Protein AF-A0A1W7R6R8-F1 (afdb_monomer)

Radius of gyration: 24.43 Å; Cα contacts (8 Å, |Δi|>4): 72; chains: 1; bounding box: 44×31×61 Å

Mean predicted aligned error: 16.01 Å

InterPro domains:
  IPR007529 Zinc finger, HIT-type [PF04438] (1-27)
  IPR007529 Zinc finger, HIT-type [PS51083] (1-34)
  IPR048371 Zinc finger HIT domain-containing protein 3, C-terminal domain [PF21373] (64-106)
  IPR051639 Box C/D snoRNA [PTHR13483] (1-57)

Foldseek 3Di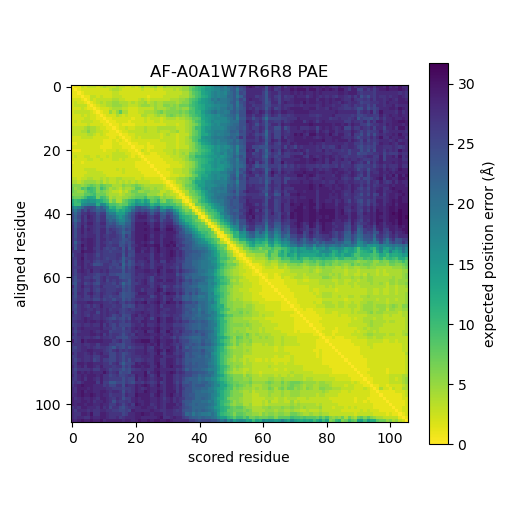:
DQQPVPDDFDDADPFDRDTDDDVVSVVVVVVDDDHHPPPPDDPDDPPVPPPPPDDDPPRDDPVVVVVCVVDPVSVVVVVPPVVVVLVVCLVPDPDNVVSVVVSVVD

Solvent-accessible surface area (backbone atoms only — not comparable to full-atom values): 6672 Å² total; per-residue (Å²): 33,82,73,73,69,76,49,71,58,73,48,63,42,91,58,52,58,52,35,26,52,47,71,70,43,47,52,63,51,62,76,45,90,71,63,58,69,66,92,73,69,76,95,64,77,85,60,80,72,80,68,65,95,76,74,52,96,86,52,79,55,67,72,65,59,56,53,55,78,71,38,63,69,58,53,57,58,54,67,39,65,65,57,48,50,51,54,51,51,32,74,70,35,96,50,45,73,61,34,49,59,5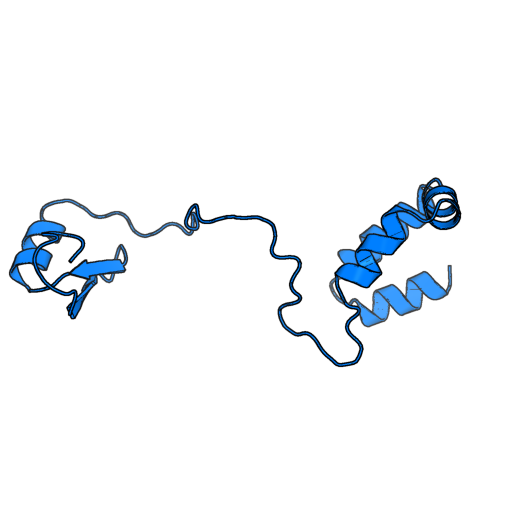4,64,72,73,108

Secondary structure (DSSP, 8-state):
-TTTSSS---EE-TTT--EESSHHHHHHHHHSPPPP--S---SS------S-TT--TTSPPHHHHHHGGG-HHHHHHTT-HHHHHHHHHHHT-SSHHHHHHHHTT-

pLDDT: mean 84.13, std 15.98, range [39.41, 96.62]

Structure (mmCIF, N/CA/C/O backbone):
data_AF-A0A1W7R6R8-F1
#
_entry.id   AF-A0A1W7R6R8-F1
#
loop_
_atom_site.group_PDB
_atom_site.id
_atom_site.type_symbol
_atom_site.label_atom_id
_atom_site.label_alt_id
_atom_site.label_comp_id
_atom_site.label_asym_id
_atom_site.label_entity_id
_atom_site.label_seq_id
_atom_site.pdbx_PDB_ins_code
_atom_site.Cartn_x
_atom_site.Cartn_y
_atom_site.Cartn_z
_atom_site.occupancy
_atom_site.B_iso_or_equiv
_atom_site.auth_seq_id
_atom_site.auth_comp_id
_atom_site.auth_asym_id
_atom_site.auth_atom_id
_atom_site.pdbx_PDB_model_num
ATOM 1 N N . CYS A 1 1 ? -12.131 -4.473 33.914 1.00 89.50 1 CYS A N 1
ATOM 2 C CA . CYS A 1 1 ? -12.939 -5.705 33.764 1.00 89.50 1 CYS A CA 1
ATOM 3 C C . CYS A 1 1 ? -14.073 -5.376 32.807 1.00 89.50 1 CYS A C 1
ATOM 5 O O . CYS A 1 1 ? -14.863 -4.545 33.199 1.00 89.50 1 CYS A O 1
ATOM 7 N N . GLY A 1 2 ? -14.197 -5.990 31.630 1.00 87.25 2 GLY A N 1
ATOM 8 C CA . GLY A 1 2 ? -15.266 -5.675 30.666 1.00 87.25 2 GLY A CA 1
ATOM 9 C C . GLY A 1 2 ? -16.677 -6.119 31.079 1.00 87.25 2 GLY A C 1
ATOM 10 O O . GLY A 1 2 ? -17.587 -6.061 30.267 1.00 87.25 2 GLY A O 1
ATOM 11 N N . VAL A 1 3 ? -16.859 -6.615 32.309 1.00 90.81 3 VAL A N 1
ATOM 12 C CA . VAL A 1 3 ? -18.176 -6.976 32.871 1.00 90.81 3 VAL A CA 1
ATOM 13 C C . VAL A 1 3 ? -18.648 -5.967 33.918 1.00 90.81 3 VAL A C 1
ATOM 15 O O . VAL A 1 3 ? -19.843 -5.740 34.054 1.00 90.81 3 VAL A O 1
ATOM 18 N N . CYS A 1 4 ? -17.734 -5.410 34.718 1.00 90.12 4 CYS A N 1
ATOM 19 C CA . CYS A 1 4 ? -18.098 -4.521 35.824 1.00 90.12 4 CYS A CA 1
ATOM 20 C C . CYS A 1 4 ? -17.369 -3.180 35.827 1.00 90.12 4 CYS A C 1
ATOM 22 O O . CYS A 1 4 ? -17.694 -2.362 36.672 1.00 90.12 4 CYS A O 1
ATOM 24 N N . ASP A 1 5 ? -16.347 -3.002 34.987 1.00 89.44 5 ASP A N 1
ATOM 25 C CA . ASP A 1 5 ? -15.502 -1.805 34.822 1.00 89.44 5 ASP A CA 1
ATOM 26 C C . ASP A 1 5 ? -14.867 -1.197 36.086 1.00 89.44 5 ASP A C 1
ATOM 28 O O . ASP A 1 5 ? -14.102 -0.247 36.000 1.0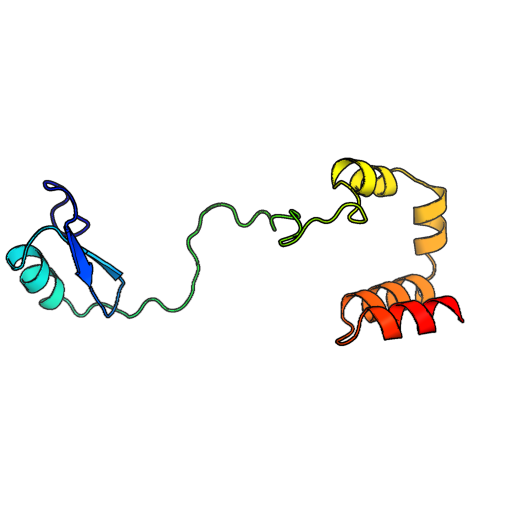0 89.44 5 ASP A O 1
ATOM 32 N N . ILE A 1 6 ? -15.082 -1.804 37.253 1.00 90.94 6 ILE A N 1
ATOM 33 C CA . ILE A 1 6 ? -14.598 -1.317 38.550 1.00 90.94 6 ILE A CA 1
ATOM 34 C C . ILE A 1 6 ? -13.190 -1.835 38.851 1.00 90.94 6 ILE A C 1
ATOM 36 O O . ILE A 1 6 ? -12.322 -1.091 39.290 1.00 90.94 6 ILE A O 1
ATOM 40 N N . ASN A 1 7 ? -12.961 -3.131 38.630 1.00 90.38 7 ASN A N 1
ATOM 41 C CA . ASN A 1 7 ? -11.715 -3.790 39.015 1.00 90.38 7 ASN A CA 1
ATOM 42 C C . ASN A 1 7 ? -10.816 -4.085 37.814 1.00 90.38 7 ASN A C 1
ATOM 44 O O . ASN A 1 7 ? -11.276 -4.351 36.690 1.00 90.38 7 ASN A O 1
ATOM 48 N N . GLU A 1 8 ? -9.518 -4.155 38.102 1.00 90.75 8 GLU A N 1
ATOM 49 C CA . GLU A 1 8 ? -8.506 -4.630 37.168 1.00 90.75 8 GLU A CA 1
ATOM 50 C C . GLU A 1 8 ? -8.831 -6.043 36.666 1.00 90.75 8 GLU A C 1
ATOM 52 O O . GLU A 1 8 ? -9.338 -6.912 37.384 1.00 90.75 8 GLU A O 1
ATOM 57 N N . LYS A 1 9 ? -8.584 -6.259 35.375 1.00 91.44 9 LYS A N 1
ATOM 58 C CA . LYS A 1 9 ? -8.826 -7.537 34.702 1.00 91.44 9 LYS A CA 1
ATOM 59 C C . LYS A 1 9 ? -7.762 -8.556 35.111 1.00 91.44 9 LYS A C 1
ATOM 61 O O . LYS A 1 9 ? -6.578 -8.255 35.046 1.00 91.44 9 LYS A O 1
ATOM 66 N N . LYS A 1 10 ? -8.190 -9.761 35.493 1.00 91.94 10 LYS A N 1
ATOM 67 C CA . LYS A 1 10 ? -7.302 -10.858 35.923 1.00 91.94 10 LYS A CA 1
ATOM 68 C C . LYS A 1 10 ? -7.364 -12.079 35.007 1.00 91.94 10 LYS A C 1
ATOM 70 O O . LYS A 1 10 ? -6.385 -12.804 34.895 1.00 91.94 10 LYS A O 1
ATOM 75 N N . TYR A 1 11 ? -8.495 -12.296 34.344 1.00 92.44 11 TYR A N 1
ATOM 76 C CA . TYR A 1 11 ? -8.762 -13.477 33.522 1.00 92.44 11 TYR A CA 1
ATOM 77 C C . TYR A 1 11 ? -9.479 -13.083 32.220 1.00 92.44 11 TYR A C 1
ATOM 79 O O . TYR A 1 11 ? -9.904 -11.935 32.076 1.00 92.44 11 TYR A O 1
ATOM 87 N N . LYS A 1 12 ? -9.625 -14.025 31.278 1.00 91.50 12 LYS A N 1
ATOM 88 C CA . LYS A 1 12 ? -10.313 -13.835 29.987 1.00 91.50 12 LYS A CA 1
ATOM 89 C C . LYS A 1 12 ? -11.266 -14.993 29.687 1.00 91.50 12 LYS A C 1
ATOM 91 O O . LYS A 1 12 ? -10.972 -16.134 30.043 1.00 91.50 12 LYS A O 1
ATOM 96 N N . CYS A 1 13 ? -12.398 -14.702 29.047 1.00 89.38 13 CYS A N 1
ATOM 97 C CA . CYS A 1 13 ? -13.322 -15.729 28.558 1.00 89.38 13 CYS A CA 1
ATOM 98 C C . CYS A 1 13 ? -12.715 -16.481 27.360 1.00 89.38 13 CYS A C 1
ATOM 100 O O . CYS A 1 13 ? -12.082 -15.863 26.516 1.00 89.38 13 CYS A O 1
ATOM 102 N N . LYS A 1 14 ? -12.913 -17.801 27.254 1.00 86.38 14 LYS A N 1
ATOM 103 C CA . LYS A 1 14 ? -12.401 -18.587 26.112 1.0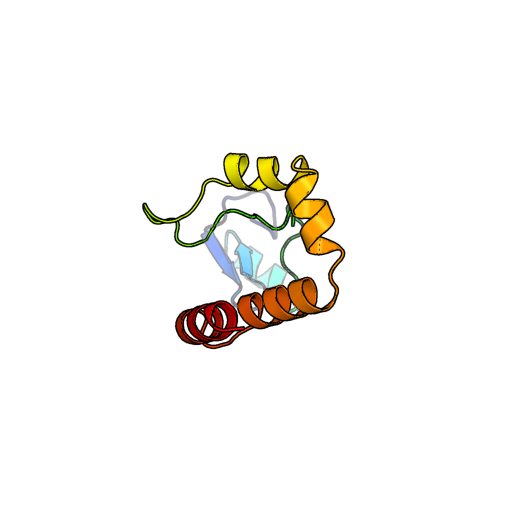0 86.38 14 LYS A CA 1
ATOM 104 C C . LYS A 1 14 ? -13.236 -18.446 24.836 1.00 86.38 14 LYS A C 1
ATOM 106 O O . LYS A 1 14 ? -12.744 -18.786 23.771 1.00 86.38 14 LYS A O 1
ATOM 111 N N . THR A 1 15 ? -14.482 -17.992 24.955 1.00 85.19 15 THR A N 1
ATOM 112 C CA . THR A 1 15 ? -15.411 -17.879 23.824 1.00 85.19 15 THR A CA 1
ATOM 113 C C . THR A 1 15 ? -15.260 -16.527 23.137 1.00 85.19 15 THR A C 1
ATOM 115 O O . THR A 1 15 ? -14.987 -16.472 21.948 1.00 85.19 15 THR A O 1
ATOM 118 N N . CYS A 1 16 ? -15.373 -15.435 23.893 1.00 87.06 16 CYS A N 1
ATOM 119 C CA . CYS A 1 16 ? -15.389 -14.070 23.357 1.00 87.06 16 CYS A CA 1
ATOM 120 C C . CYS A 1 16 ? -14.198 -13.203 23.806 1.00 87.06 16 CYS A C 1
ATOM 122 O O . CYS A 1 16 ? -14.232 -11.987 23.654 1.00 87.06 16 CYS A O 1
ATOM 124 N N . GLU A 1 17 ? -13.199 -13.793 24.471 1.00 89.81 17 GLU A N 1
ATOM 125 C CA . GLU A 1 17 ? -11.994 -13.124 25.001 1.00 89.81 17 GLU A CA 1
ATOM 126 C C . GLU A 1 17 ? -12.214 -11.935 25.955 1.00 89.81 17 GLU A C 1
ATOM 128 O O . GLU A 1 17 ? -11.245 -11.291 26.377 1.00 89.81 17 GLU A O 1
ATOM 133 N N . ILE A 1 18 ? -13.456 -11.683 26.393 1.00 89.25 18 ILE A N 1
ATOM 134 C CA . ILE A 1 18 ? -13.757 -10.556 27.275 1.00 89.25 18 ILE A CA 1
ATOM 135 C C . ILE A 1 18 ? -12.967 -10.668 28.594 1.00 89.25 18 ILE A C 1
ATOM 137 O O . ILE A 1 18 ? -12.991 -11.713 29.264 1.00 89.25 18 ILE A O 1
ATOM 141 N N . PRO A 1 19 ? -12.233 -9.614 28.998 1.00 91.50 19 PRO A N 1
ATOM 142 C CA . PRO A 1 19 ? -11.409 -9.659 30.197 1.00 91.50 19 PRO A CA 1
ATOM 143 C C . PRO A 1 19 ? -12.237 -9.411 31.467 1.00 91.50 19 PRO A C 1
ATOM 145 O O . PRO A 1 19 ? -12.846 -8.354 31.608 1.00 91.50 19 PRO A O 1
ATOM 148 N N . TYR A 1 20 ? -12.194 -10.307 32.456 1.00 93.81 20 TYR A N 1
ATOM 149 C CA . TYR A 1 20 ? -12.956 -10.193 33.709 1.00 93.81 20 TYR A CA 1
ATOM 150 C C . TYR A 1 20 ? -12.069 -10.204 34.969 1.00 93.81 20 TYR A C 1
ATOM 152 O O . TYR A 1 20 ? -10.911 -10.625 34.939 1.00 93.81 20 TYR A O 1
ATOM 160 N N . CYS A 1 21 ? -12.581 -9.692 36.095 1.00 94.06 21 CYS A N 1
ATOM 161 C CA . CYS A 1 21 ? -11.807 -9.560 37.341 1.00 94.06 21 CYS A CA 1
ATOM 162 C C . CYS A 1 21 ? -11.979 -10.728 38.326 1.00 94.06 21 CYS A C 1
ATOM 164 O O . CYS A 1 21 ? -11.080 -10.982 39.124 1.00 94.06 21 CYS A O 1
ATOM 166 N N . SER A 1 22 ? -13.115 -11.432 38.303 1.00 93.75 22 SER A N 1
ATOM 167 C CA . SER A 1 22 ? -13.429 -12.497 39.265 1.00 93.75 22 SER A CA 1
ATOM 168 C C . SER A 1 22 ? -14.456 -13.497 38.729 1.00 93.75 22 SER A C 1
ATOM 170 O O . SER A 1 22 ? -15.160 -13.221 37.756 1.00 93.75 22 SER A O 1
ATOM 172 N N . LEU A 1 23 ? -14.601 -14.639 39.410 1.00 91.38 23 LEU A N 1
ATOM 173 C CA . LEU A 1 23 ? -15.614 -15.650 39.080 1.00 91.38 23 LEU A CA 1
ATOM 174 C C . LEU A 1 23 ? -17.050 -15.104 39.115 1.00 91.38 23 LEU A C 1
ATOM 176 O O . LEU A 1 23 ? -17.897 -15.582 38.371 1.00 91.38 23 LEU A O 1
ATOM 180 N N . GLN A 1 24 ? -17.325 -14.086 39.935 1.00 91.44 24 GLN A N 1
ATOM 181 C CA . GLN A 1 24 ? -18.637 -13.434 39.961 1.00 91.44 24 GLN A CA 1
ATOM 182 C C . GLN A 1 24 ? -18.925 -12.709 38.641 1.00 91.44 24 GLN A C 1
ATOM 184 O O . GLN A 1 24 ? -20.026 -12.801 38.110 1.00 91.44 24 GLN A O 1
ATOM 189 N N . CYS A 1 25 ? -17.916 -12.043 38.071 1.00 92.12 25 CYS A N 1
ATOM 190 C CA . CYS A 1 25 ? -18.034 -11.425 36.750 1.00 92.12 25 CYS A CA 1
ATOM 191 C C . CYS A 1 25 ? -18.113 -12.471 35.635 1.00 92.12 25 CYS A C 1
ATOM 193 O O . CYS A 1 25 ? -18.836 -12.263 34.673 1.00 92.12 25 CYS A O 1
ATOM 195 N N . TYR A 1 26 ? -17.429 -13.608 35.777 1.00 90.25 26 TYR A N 1
ATOM 196 C CA . TYR A 1 26 ? -17.553 -14.706 34.819 1.00 90.25 26 TYR A CA 1
ATOM 197 C C . TYR A 1 26 ? -18.973 -15.283 34.781 1.00 90.25 26 TYR A C 1
ATOM 199 O O . TYR A 1 26 ? -19.534 -15.441 33.706 1.00 90.25 26 TYR A O 1
ATOM 207 N N . LYS A 1 27 ? -19.586 -15.535 35.944 1.00 90.69 27 LYS A N 1
ATOM 208 C CA . LYS A 1 27 ? -20.962 -16.047 36.014 1.00 90.69 27 LYS A CA 1
ATOM 209 C C . LYS A 1 27 ? -21.966 -15.069 35.411 1.00 90.69 27 LYS A C 1
ATOM 211 O O . LYS A 1 27 ? -22.712 -15.470 34.533 1.00 90.69 27 LYS A O 1
ATOM 216 N N . LYS A 1 28 ? -21.898 -13.787 35.794 1.00 90.56 28 LYS A N 1
ATOM 217 C CA . LYS A 1 28 ? -22.728 -12.729 35.190 1.00 90.56 28 LYS A CA 1
ATOM 218 C C . LYS A 1 28 ? -22.557 -12.641 33.675 1.00 90.56 28 LYS A C 1
ATOM 220 O O . LYS A 1 28 ? -23.511 -12.398 32.954 1.00 90.56 28 LYS A O 1
ATOM 225 N N . HIS A 1 29 ? -21.333 -12.839 33.196 1.00 88.62 29 HIS A N 1
ATOM 226 C CA . HIS A 1 29 ? -21.043 -12.874 31.771 1.00 88.62 29 HIS A CA 1
ATOM 227 C C . HIS A 1 29 ? -21.646 -14.102 31.071 1.00 88.62 29 HIS A C 1
ATOM 229 O O . HIS A 1 29 ? -22.127 -13.959 29.958 1.00 88.62 29 HIS A O 1
ATOM 235 N N . GLN A 1 30 ? -21.641 -15.281 31.704 1.00 85.94 30 GLN A N 1
ATOM 236 C CA . GLN A 1 30 ? -22.203 -16.515 31.139 1.00 85.94 30 GLN A CA 1
ATOM 237 C C . GLN A 1 30 ? -23.736 -16.573 31.145 1.00 85.94 30 GLN A C 1
ATOM 239 O O . GLN A 1 30 ? -24.300 -17.379 30.409 1.00 85.94 30 GLN A O 1
ATOM 244 N N . GLU A 1 31 ? -24.408 -15.769 31.976 1.00 86.12 31 GLU A N 1
ATOM 245 C CA . GLU A 1 31 ? -25.876 -15.667 31.971 1.00 86.12 31 GLU A CA 1
ATOM 246 C C . GLU A 1 31 ? -26.404 -15.140 30.630 1.00 86.12 31 GLU A C 1
ATOM 248 O O . GLU A 1 31 ? -27.490 -15.523 30.198 1.00 86.12 31 GLU A O 1
ATOM 253 N N . THR A 1 32 ? -25.605 -14.326 29.940 1.00 78.56 32 THR A N 1
ATOM 254 C CA . THR A 1 32 ? -25.883 -13.884 28.576 1.00 78.56 32 THR A CA 1
ATOM 255 C C . THR A 1 32 ? -25.041 -14.717 27.606 1.00 78.56 32 THR A C 1
ATOM 257 O O . THR A 1 32 ? -23.820 -14.770 27.764 1.00 78.56 32 THR A O 1
ATOM 260 N N . PRO A 1 33 ? -25.629 -15.372 26.588 1.00 77.44 33 PRO A N 1
ATOM 261 C CA . PRO A 1 33 ? -24.844 -16.094 25.594 1.00 77.44 33 PRO A CA 1
ATOM 262 C C . PRO A 1 33 ? -23.885 -15.121 24.903 1.00 77.44 33 PRO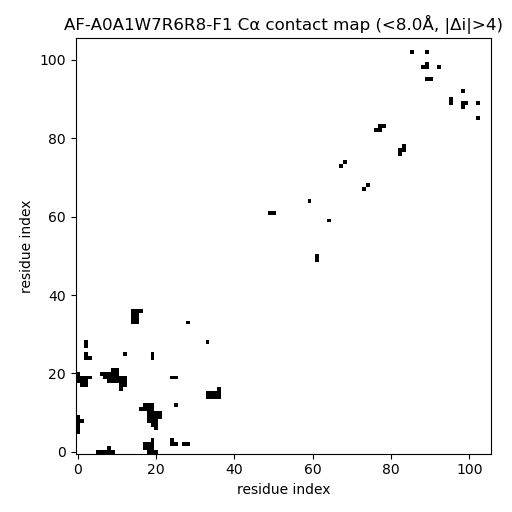 A C 1
ATOM 264 O O . PRO A 1 33 ? -24.306 -14.140 24.293 1.00 77.44 33 PRO A O 1
ATOM 267 N N . CYS A 1 34 ? -22.587 -15.376 25.051 1.00 82.12 34 CYS A N 1
ATOM 268 C CA . CYS A 1 34 ? -21.546 -14.588 24.415 1.00 82.12 34 CYS A CA 1
ATOM 269 C C . CYS A 1 34 ? -21.164 -15.212 23.078 1.00 82.12 34 CYS A C 1
ATOM 271 O O . CYS A 1 34 ? -20.986 -16.427 22.971 1.00 82.12 34 CYS A O 1
ATOM 273 N N . GLU A 1 35 ? -21.048 -14.374 22.056 1.00 79.50 35 GLU A N 1
ATOM 274 C CA . GLU A 1 35 ? -20.691 -14.826 20.720 1.00 79.50 35 GLU A CA 1
ATOM 275 C C . GLU A 1 35 ? -19.170 -14.976 20.602 1.00 79.50 35 GLU A C 1
ATOM 277 O O . GLU A 1 35 ? -18.424 -14.172 21.178 1.00 79.50 35 GLU A O 1
ATOM 282 N N . PRO A 1 36 ? -18.686 -16.015 19.900 1.00 72.44 36 PRO A N 1
ATOM 283 C CA . PRO A 1 36 ? -17.276 -16.117 19.586 1.00 72.44 36 PRO A CA 1
ATOM 284 C C . PRO A 1 36 ? -16.854 -14.914 18.752 1.00 72.44 36 PRO A C 1
ATOM 286 O O . PRO A 1 36 ? -17.624 -14.432 17.918 1.00 72.44 36 PRO A O 1
ATOM 289 N N . ILE A 1 37 ? -15.629 -14.436 18.970 1.00 64.50 37 ILE A N 1
ATOM 290 C CA . ILE A 1 37 ? -15.043 -13.435 18.082 1.00 64.50 37 ILE A CA 1
ATOM 291 C C . ILE A 1 37 ? -14.918 -14.109 16.714 1.00 64.50 37 ILE A C 1
ATOM 293 O O . ILE A 1 37 ? -14.009 -14.894 16.473 1.00 64.50 37 ILE A O 1
ATOM 297 N N . SER A 1 38 ? -15.874 -13.844 15.825 1.00 56.56 38 SER A N 1
ATOM 298 C CA . SER A 1 38 ? -15.595 -13.886 14.398 1.00 56.56 38 SER A CA 1
ATOM 299 C C . SER A 1 38 ? -14.525 -12.825 14.180 1.00 56.56 38 SER A C 1
ATOM 301 O O . SER A 1 38 ? -14.702 -11.720 14.686 1.00 56.56 38 SER A O 1
ATOM 303 N N . ASP A 1 39 ? -13.447 -13.147 13.468 1.00 48.56 39 ASP A N 1
ATOM 304 C CA . ASP A 1 39 ? -12.330 -12.271 13.069 1.00 48.56 39 ASP A CA 1
ATOM 305 C C . ASP A 1 39 ? -12.748 -11.020 12.251 1.00 48.56 39 ASP A C 1
ATOM 307 O O . ASP A 1 39 ? -12.163 -10.664 11.232 1.00 48.56 39 ASP A O 1
ATOM 311 N N . GLN A 1 40 ? -13.779 -10.300 12.676 1.00 48.12 40 GLN A N 1
ATOM 312 C CA . GLN A 1 40 ? -14.040 -8.922 12.315 1.00 48.12 40 GLN A CA 1
ATOM 313 C C . GLN A 1 40 ? -13.211 -8.081 13.279 1.00 48.12 40 GLN A C 1
ATOM 315 O O . GLN A 1 40 ? -13.681 -7.584 14.303 1.00 48.12 40 GLN A O 1
ATOM 320 N N . LEU A 1 41 ? -11.923 -8.036 12.941 1.00 43.34 41 LEU A N 1
ATOM 321 C CA . LEU A 1 41 ? -10.924 -7.106 13.431 1.00 43.34 41 LEU A CA 1
ATOM 322 C C . LEU A 1 41 ? -11.554 -5.790 13.886 1.00 43.34 41 LEU A C 1
ATOM 324 O O . LEU A 1 41 ? -12.236 -5.097 13.132 1.00 43.34 41 LEU A O 1
ATOM 328 N N . THR A 1 42 ? -11.261 -5.470 15.141 1.00 39.78 42 THR A N 1
ATOM 329 C CA . THR A 1 42 ? -11.127 -4.122 15.678 1.00 39.78 42 THR A CA 1
ATOM 330 C C . THR A 1 42 ? -11.097 -3.041 14.598 1.00 39.78 42 THR A C 1
ATOM 332 O O . THR A 1 42 ? -10.139 -2.928 13.831 1.00 39.78 42 THR A O 1
ATOM 335 N N . SER A 1 43 ? -12.126 -2.197 14.606 1.00 44.09 43 SER A N 1
ATOM 336 C CA . SER A 1 43 ? -12.027 -0.817 14.148 1.00 44.09 43 SER A CA 1
ATOM 337 C C . SER A 1 43 ? -10.979 -0.097 15.001 1.00 44.09 43 SER A C 1
ATOM 339 O O . SER A 1 43 ? -11.313 0.596 15.957 1.00 44.09 43 SER A O 1
ATOM 341 N N . ASP A 1 44 ? -9.714 -0.266 14.646 1.00 39.41 44 ASP A N 1
ATOM 342 C CA . ASP A 1 44 ? -8.662 0.697 14.925 1.00 39.41 44 ASP A CA 1
ATOM 343 C C . ASP A 1 44 ? -7.828 0.821 13.650 1.00 39.41 44 ASP A C 1
ATOM 345 O O . ASP A 1 44 ? -7.109 -0.096 13.265 1.00 39.41 44 ASP A O 1
ATOM 349 N N . HIS A 1 45 ? -8.064 1.910 12.916 1.00 44.38 45 HIS A N 1
ATOM 350 C CA . HIS A 1 45 ? -7.238 2.391 11.811 1.00 44.38 45 HIS A CA 1
ATOM 351 C C . HIS A 1 45 ? -6.644 1.310 10.899 1.00 44.38 45 HIS A C 1
ATOM 353 O O . HIS A 1 45 ? -5.427 1.178 10.789 1.00 44.38 45 HIS A O 1
ATOM 359 N N . HIS A 1 46 ? -7.483 0.651 10.095 1.00 42.12 46 HIS A N 1
ATOM 360 C CA . HIS A 1 46 ? -7.009 0.053 8.845 1.00 42.12 46 HIS A CA 1
ATOM 361 C C . HIS A 1 46 ? -6.714 1.164 7.817 1.00 42.12 46 HIS A C 1
ATOM 363 O O . HIS A 1 46 ? -7.281 1.227 6.727 1.00 42.12 46 HIS A O 1
ATOM 369 N N . LYS A 1 47 ? -5.766 2.051 8.147 1.00 41.91 47 LYS A N 1
ATOM 370 C CA . LYS A 1 47 ? -4.787 2.416 7.132 1.00 41.91 47 LYS A CA 1
ATOM 371 C C . LYS A 1 47 ? -4.097 1.081 6.848 1.00 41.91 47 LYS A C 1
ATOM 373 O O . LYS A 1 47 ? -3.628 0.484 7.814 1.00 41.91 47 LYS A O 1
ATOM 378 N N . PRO A 1 48 ? -4.081 0.549 5.613 1.00 41.94 48 PRO A N 1
ATOM 379 C CA . PRO A 1 48 ? -3.188 -0.561 5.322 1.00 41.94 48 PRO A CA 1
ATOM 380 C C . PRO A 1 48 ? -1.817 -0.092 5.794 1.00 41.94 48 PRO A C 1
ATOM 382 O O . PRO A 1 48 ? -1.298 0.898 5.262 1.00 41.94 48 PRO A O 1
ATOM 385 N N . SER A 1 49 ? -1.315 -0.673 6.887 1.00 50.53 49 SER A N 1
ATOM 386 C CA . SER A 1 49 ? 0.014 -0.329 7.349 1.00 50.53 49 SER A CA 1
ATOM 387 C C . SER A 1 49 ? 0.907 -0.830 6.237 1.00 50.53 49 SER A C 1
ATOM 389 O O . SER A 1 49 ? 1.085 -2.029 6.051 1.00 50.53 49 SER A O 1
ATOM 391 N N . LYS A 1 50 ? 1.378 0.106 5.413 1.00 58.03 50 LYS A N 1
ATOM 392 C CA . LYS A 1 50 ? 2.346 -0.169 4.358 1.00 58.03 50 LYS A CA 1
ATOM 393 C C . LYS A 1 50 ? 3.686 -0.595 4.965 1.00 58.03 50 LYS A C 1
ATOM 395 O O . LYS A 1 50 ? 4.640 -0.764 4.222 1.00 58.03 50 LYS A O 1
ATOM 400 N N . GLU A 1 51 ? 3.794 -0.690 6.290 1.00 59.38 51 GLU A N 1
ATOM 401 C CA . GLU A 1 51 ? 5.015 -1.108 6.946 1.00 59.38 51 GLU A CA 1
ATOM 402 C C . GLU A 1 51 ? 5.275 -2.585 6.634 1.00 59.38 51 GLU A C 1
ATOM 404 O O . GLU A 1 51 ? 4.461 -3.449 6.977 1.00 59.38 51 GLU A O 1
ATOM 409 N N . PRO A 1 52 ? 6.384 -2.889 5.942 1.00 63.94 52 PRO A N 1
ATOM 410 C CA . PRO A 1 52 ? 6.732 -4.259 5.627 1.00 63.94 52 PRO A CA 1
ATOM 411 C C . PRO A 1 52 ? 6.953 -5.027 6.932 1.00 63.94 52 PRO A C 1
ATOM 413 O O . PRO A 1 52 ? 7.770 -4.637 7.763 1.00 63.94 52 PRO A O 1
ATOM 416 N N . LEU A 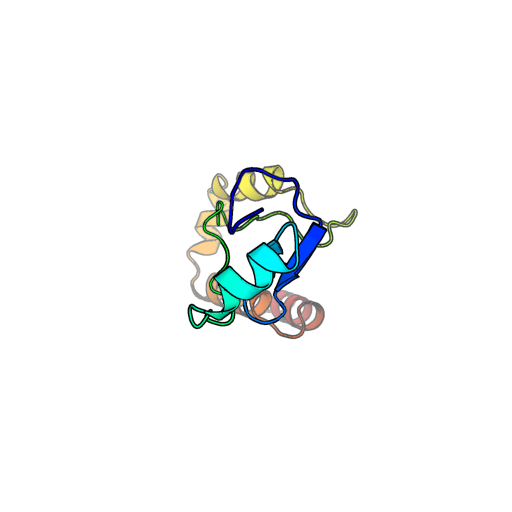1 53 ? 6.239 -6.146 7.088 1.00 70.44 53 LEU A N 1
ATOM 417 C CA . LEU A 1 53 ? 6.286 -7.001 8.284 1.00 70.44 53 LEU A CA 1
ATOM 418 C C . LEU A 1 53 ? 7.708 -7.498 8.613 1.00 70.44 53 LEU A C 1
ATOM 420 O O . LEU A 1 53 ? 7.986 -7.850 9.756 1.00 70.44 53 LEU A O 1
ATOM 424 N N . PHE A 1 54 ? 8.602 -7.506 7.617 1.00 72.62 54 PHE A N 1
ATOM 425 C CA . PHE A 1 54 ? 10.002 -7.912 7.731 1.00 72.62 54 PHE A CA 1
ATOM 426 C C . PHE A 1 54 ? 10.896 -7.017 6.861 1.00 72.62 54 PHE A C 1
ATOM 428 O O . PHE A 1 54 ? 11.335 -7.419 5.785 1.00 72.62 54 PHE A O 1
ATOM 435 N N . ALA A 1 55 ? 11.146 -5.785 7.307 1.00 80.81 55 ALA A N 1
ATOM 436 C CA . ALA A 1 55 ? 12.108 -4.905 6.649 1.00 80.81 55 ALA A CA 1
ATOM 437 C C . ALA A 1 55 ? 13.542 -5.450 6.793 1.00 80.81 55 ALA A C 1
ATOM 439 O O . ALA A 1 55 ? 14.018 -5.716 7.897 1.00 80.81 55 ALA A O 1
ATOM 440 N N . THR A 1 56 ? 14.236 -5.597 5.670 1.00 87.56 56 THR A N 1
ATOM 441 C CA . THR A 1 56 ? 15.666 -5.928 5.581 1.00 87.56 56 THR A CA 1
ATOM 442 C C . THR A 1 56 ? 16.451 -4.728 5.048 1.00 87.56 56 THR A C 1
ATOM 444 O O . THR A 1 56 ? 15.865 -3.742 4.609 1.00 87.56 56 THR A O 1
ATOM 447 N N . VAL A 1 57 ? 17.785 -4.817 5.030 1.00 89.00 57 VAL A N 1
ATOM 448 C CA . VAL A 1 57 ? 18.658 -3.798 4.410 1.00 89.00 57 VAL A CA 1
ATOM 449 C C . VAL A 1 57 ? 18.328 -3.532 2.933 1.00 89.00 57 VAL A C 1
ATOM 451 O O . VAL A 1 57 ? 18.522 -2.420 2.453 1.00 89.00 57 VAL A O 1
ATOM 454 N N . ASP A 1 58 ? 17.782 -4.529 2.235 1.00 88.56 58 ASP A N 1
ATOM 455 C CA . ASP A 1 58 ? 17.378 -4.430 0.829 1.00 88.56 58 ASP A CA 1
ATOM 456 C C . ASP A 1 58 ? 15.934 -3.925 0.651 1.00 88.56 58 ASP A C 1
ATOM 458 O O . ASP A 1 58 ? 15.459 -3.759 -0.473 1.00 88.56 58 ASP A O 1
ATOM 462 N N . THR A 1 59 ? 15.203 -3.691 1.746 1.00 90.00 59 THR A N 1
ATOM 463 C CA . THR A 1 59 ? 13.830 -3.182 1.688 1.00 90.00 59 THR A CA 1
ATOM 464 C C . THR A 1 59 ? 13.844 -1.667 1.510 1.00 90.00 59 THR A C 1
ATOM 466 O O . THR A 1 59 ? 14.425 -0.938 2.308 1.00 90.00 59 THR A O 1
ATOM 469 N N . VAL A 1 60 ? 13.189 -1.178 0.456 1.00 90.31 60 VAL A N 1
ATOM 470 C CA . VAL A 1 60 ? 13.133 0.257 0.152 1.00 90.31 60 VAL A CA 1
ATOM 471 C C . VAL A 1 60 ? 12.201 0.979 1.126 1.00 90.31 60 VAL A C 1
ATOM 473 O O . VAL A 1 60 ? 11.055 0.571 1.316 1.00 90.31 60 VAL A O 1
ATOM 476 N N . ASP A 1 61 ? 12.678 2.090 1.692 1.00 90.19 61 ASP A N 1
ATOM 477 C CA . ASP A 1 61 ? 11.890 2.949 2.579 1.00 90.19 61 ASP A CA 1
ATOM 478 C C . ASP A 1 61 ? 10.609 3.456 1.901 1.00 90.19 61 ASP A C 1
ATOM 480 O O . ASP A 1 61 ? 10.610 3.857 0.731 1.00 90.19 61 ASP A O 1
ATOM 484 N N . LEU A 1 62 ? 9.521 3.540 2.669 1.00 88.06 62 LEU A N 1
ATOM 485 C CA . LEU A 1 62 ? 8.228 4.006 2.163 1.00 88.06 62 LEU A CA 1
ATOM 486 C C . LEU A 1 62 ? 8.279 5.426 1.594 1.00 88.06 62 LEU A C 1
A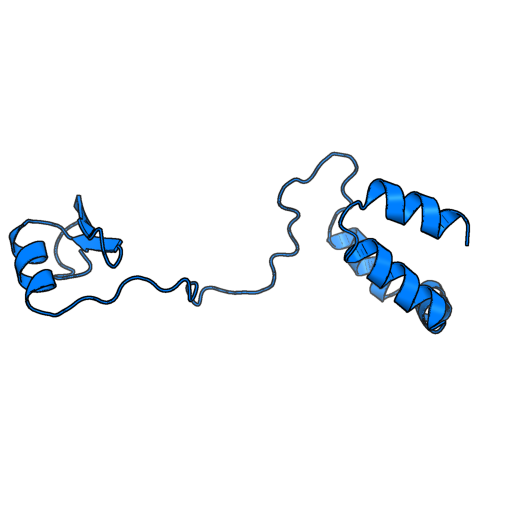TOM 488 O O . LEU A 1 62 ? 7.657 5.689 0.568 1.00 88.06 62 LEU A O 1
ATOM 492 N N . GLU A 1 63 ? 9.045 6.324 2.215 1.00 90.25 63 GLU A N 1
ATOM 493 C CA . GLU A 1 63 ? 9.204 7.701 1.737 1.00 90.25 63 GLU A CA 1
ATOM 494 C C . GLU A 1 63 ? 9.800 7.736 0.321 1.00 90.25 63 GLU A C 1
ATOM 496 O O . GLU A 1 63 ? 9.302 8.444 -0.554 1.00 90.25 63 GLU A O 1
ATOM 501 N N . LYS A 1 64 ? 10.817 6.903 0.059 1.00 90.44 64 LYS A N 1
ATOM 502 C CA . LYS A 1 64 ? 11.442 6.783 -1.267 1.00 90.44 64 LYS A CA 1
ATOM 503 C C . LYS A 1 64 ? 10.482 6.170 -2.285 1.00 90.44 64 LYS A C 1
ATOM 505 O O . LYS A 1 64 ? 10.434 6.623 -3.425 1.00 90.44 64 LYS A O 1
ATOM 510 N N . LEU A 1 65 ? 9.678 5.183 -1.883 1.00 91.25 65 LEU A N 1
ATOM 511 C CA . LEU A 1 65 ? 8.645 4.610 -2.750 1.00 91.25 65 LEU A CA 1
ATOM 512 C C . LEU A 1 65 ? 7.570 5.642 -3.126 1.00 91.25 65 LEU A C 1
ATOM 514 O O . LEU A 1 65 ? 7.111 5.666 -4.267 1.00 91.25 65 LEU A O 1
ATOM 518 N N . GLU A 1 66 ? 7.182 6.534 -2.212 1.00 92.94 66 GLU A N 1
ATOM 519 C CA . GLU A 1 66 ? 6.187 7.577 -2.494 1.00 92.94 66 GLU A CA 1
ATOM 520 C C . GLU A 1 66 ? 6.681 8.627 -3.500 1.00 92.94 66 GLU A C 1
ATOM 522 O O . GLU A 1 66 ? 5.872 9.188 -4.247 1.00 92.94 66 GLU A O 1
ATOM 527 N N . GLN A 1 67 ? 7.996 8.833 -3.621 1.00 94.56 67 GLN A N 1
ATOM 528 C CA . GLN A 1 67 ? 8.570 9.711 -4.648 1.00 94.56 67 GLN A CA 1
ATOM 529 C C . GLN A 1 67 ? 8.263 9.225 -6.074 1.00 94.56 67 GLN A C 1
ATOM 531 O O . GLN A 1 67 ? 8.075 10.054 -6.968 1.00 94.56 67 GLN A O 1
ATOM 536 N N . LEU A 1 68 ? 8.093 7.912 -6.288 1.00 93.62 68 LEU A N 1
ATOM 537 C CA . LEU A 1 68 ? 7.752 7.339 -7.599 1.00 93.62 68 LEU A CA 1
ATOM 538 C C . LEU A 1 68 ? 6.420 7.877 -8.143 1.00 93.62 68 LEU A C 1
ATOM 540 O O . LEU A 1 68 ? 6.263 8.030 -9.353 1.00 93.62 68 LEU A O 1
ATOM 544 N N . ARG A 1 69 ? 5.476 8.252 -7.265 1.00 92.88 69 ARG A N 1
ATOM 545 C CA . ARG A 1 69 ? 4.194 8.859 -7.662 1.00 92.88 69 ARG A CA 1
ATOM 546 C C . ARG A 1 69 ? 4.372 10.204 -8.369 1.00 92.88 69 ARG A C 1
ATOM 548 O O . ARG A 1 69 ? 3.466 10.628 -9.080 1.00 92.88 69 ARG A O 1
ATOM 555 N N . HIS A 1 70 ? 5.486 10.898 -8.181 1.00 94.50 70 HIS A N 1
ATOM 556 C CA . HIS A 1 70 ? 5.720 12.209 -8.788 1.00 94.50 70 HIS A CA 1
ATOM 557 C C . HIS A 1 70 ? 6.527 12.121 -10.089 1.00 94.50 70 HIS A C 1
ATOM 559 O O . HIS A 1 70 ? 6.590 13.101 -10.821 1.00 94.50 70 HIS A O 1
ATOM 565 N N . SER A 1 71 ? 7.082 10.953 -10.423 1.00 96.62 71 SER A N 1
ATOM 566 C CA . SER A 1 71 ? 7.826 10.748 -11.665 1.00 96.62 71 SER A CA 1
ATOM 567 C C . SER A 1 71 ? 6.883 10.664 -12.869 1.00 96.62 71 SER A C 1
ATOM 569 O O . SER A 1 71 ? 6.089 9.731 -12.995 1.00 96.62 71 SER A O 1
ATOM 571 N N . GLU A 1 72 ? 6.970 11.643 -13.769 1.00 95.50 72 GLU A N 1
ATOM 572 C CA . GLU A 1 72 ? 6.177 11.663 -15.004 1.00 95.50 72 GLU A CA 1
ATOM 573 C C . GLU A 1 72 ? 6.618 10.582 -15.992 1.00 95.50 72 GLU A C 1
ATOM 575 O O . GLU A 1 72 ? 5.771 9.924 -16.586 1.00 95.50 72 GLU A O 1
ATOM 580 N N . SER A 1 73 ? 7.922 10.318 -16.097 1.00 95.44 73 SER A N 1
ATOM 581 C CA . SER A 1 73 ? 8.456 9.261 -16.963 1.00 95.44 73 SER A CA 1
ATOM 582 C C . SER A 1 73 ? 7.969 7.867 -16.557 1.00 95.44 73 SER A C 1
ATOM 584 O O . SER A 1 73 ? 7.602 7.069 -17.416 1.00 95.44 73 SER A O 1
ATOM 586 N N . LEU A 1 74 ? 7.897 7.575 -15.253 1.00 93.69 74 LEU A N 1
ATOM 587 C CA . LEU A 1 74 ? 7.335 6.312 -14.768 1.00 93.69 74 LEU A CA 1
ATOM 588 C C . LEU A 1 74 ? 5.829 6.222 -15.011 1.00 93.69 74 LEU A C 1
ATOM 590 O O . LEU A 1 74 ? 5.341 5.163 -15.397 1.00 93.69 74 LEU A O 1
ATOM 594 N N . LYS A 1 75 ? 5.079 7.314 -14.823 1.00 94.50 75 LYS A N 1
ATOM 595 C CA . LYS A 1 75 ? 3.648 7.337 -15.168 1.00 94.50 75 LYS A CA 1
ATOM 596 C C . LYS A 1 75 ? 3.419 7.073 -16.649 1.00 94.50 75 LYS A C 1
ATOM 598 O O . LYS A 1 75 ? 2.474 6.359 -16.976 1.00 94.50 75 LYS A O 1
ATOM 603 N N . ASP A 1 76 ? 4.277 7.629 -17.502 1.00 95.69 76 ASP A N 1
ATOM 604 C CA . ASP A 1 76 ? 4.183 7.461 -18.945 1.00 95.69 76 ASP A CA 1
ATOM 605 C C . ASP A 1 76 ? 4.388 5.998 -19.354 1.00 95.69 76 ASP A C 1
ATOM 607 O O . ASP A 1 76 ? 3.534 5.397 -20.004 1.00 95.69 76 ASP A O 1
ATOM 611 N N . LEU A 1 77 ? 5.443 5.367 -18.826 1.00 94.19 77 LEU A N 1
ATOM 612 C CA . LEU A 1 77 ? 5.680 3.927 -18.967 1.00 94.19 77 LEU A CA 1
ATOM 613 C C . LEU A 1 77 ? 4.488 3.102 -18.470 1.00 94.19 77 LEU A C 1
ATOM 615 O O . LEU A 1 77 ? 4.059 2.150 -19.124 1.00 94.19 77 LEU A O 1
ATOM 619 N N . LEU A 1 78 ? 3.912 3.489 -17.330 1.00 94.88 78 LEU A N 1
ATOM 620 C CA . LEU A 1 78 ? 2.743 2.827 -16.772 1.00 94.88 78 LEU A CA 1
ATOM 621 C C . LEU A 1 78 ? 1.480 3.033 -17.611 1.00 94.88 78 LEU A C 1
ATOM 623 O O . LEU A 1 78 ? 0.523 2.323 -17.342 1.00 94.88 78 LEU A O 1
ATOM 627 N N . TYR A 1 79 ? 1.395 3.926 -18.606 1.00 94.94 79 TYR A N 1
ATOM 628 C CA . TYR A 1 79 ? 0.248 3.908 -19.531 1.00 94.94 79 TYR A CA 1
ATOM 629 C C . TYR A 1 79 ? 0.183 2.623 -20.351 1.00 94.94 79 TYR A C 1
ATOM 631 O O . TYR A 1 79 ? -0.902 2.257 -20.802 1.00 94.94 79 TYR A O 1
ATOM 639 N N . ASN A 1 80 ? 1.302 1.908 -20.493 1.00 95.88 80 ASN A N 1
ATOM 640 C CA . ASN A 1 80 ? 1.320 0.617 -21.151 1.00 95.88 80 ASN A CA 1
ATOM 641 C C . ASN A 1 80 ? 0.516 -0.421 -20.329 1.00 95.88 80 ASN A C 1
ATOM 643 O O . ASN A 1 80 ? 0.925 -0.793 -19.222 1.00 95.88 80 ASN A O 1
ATOM 647 N N . PRO A 1 81 ? -0.617 -0.931 -20.857 1.00 94.31 81 PRO A N 1
ATOM 648 C CA . PRO A 1 81 ? -1.456 -1.885 -20.136 1.00 94.31 81 PRO A CA 1
ATOM 649 C C . PRO A 1 81 ? -0.757 -3.232 -19.916 1.00 94.31 81 PRO A C 1
ATOM 651 O O . PRO A 1 81 ? -1.020 -3.887 -18.909 1.00 94.31 81 PRO A O 1
ATOM 654 N N . HIS A 1 82 ? 0.153 -3.627 -20.813 1.00 93.81 82 HIS A N 1
ATOM 655 C CA . HIS A 1 82 ? 0.945 -4.846 -20.667 1.00 93.81 82 HIS A CA 1
ATOM 656 C C . HIS A 1 82 ? 1.859 -4.756 -19.445 1.00 93.81 82 HIS A C 1
ATOM 658 O O . HIS A 1 82 ? 1.847 -5.643 -18.599 1.00 93.81 82 HIS A O 1
ATOM 664 N N . LEU A 1 83 ? 2.573 -3.634 -19.300 1.00 93.69 83 LEU A N 1
ATOM 665 C CA . LEU A 1 83 ? 3.461 -3.405 -18.160 1.00 93.69 83 LEU A CA 1
ATOM 666 C C . LEU A 1 83 ? 2.690 -3.413 -16.834 1.00 93.69 83 LEU A C 1
ATOM 668 O O . LEU A 1 83 ? 3.138 -4.022 -15.867 1.00 93.69 83 LEU A O 1
ATOM 672 N N . ARG A 1 84 ? 1.506 -2.786 -16.778 1.00 95.56 84 ARG A N 1
ATOM 673 C CA . ARG A 1 84 ? 0.660 -2.841 -15.571 1.00 95.56 84 ARG A CA 1
ATOM 674 C C . ARG A 1 84 ? 0.249 -4.267 -15.221 1.00 95.56 84 ARG A C 1
ATOM 676 O O . ARG A 1 84 ? 0.298 -4.629 -14.050 1.00 95.56 84 ARG A O 1
ATOM 683 N N . LYS A 1 85 ? -0.155 -5.056 -16.221 1.00 94.50 85 LYS A N 1
ATOM 684 C CA . LYS A 1 85 ? -0.557 -6.452 -16.027 1.00 94.50 85 LYS A CA 1
ATOM 685 C C . LYS A 1 85 ? 0.615 -7.289 -15.524 1.00 94.50 85 LYS A C 1
ATOM 687 O O . LYS A 1 85 ? 0.459 -7.995 -14.537 1.00 94.50 85 LYS A O 1
ATOM 692 N N . LEU A 1 86 ? 1.793 -7.121 -16.123 1.00 94.06 86 LEU A N 1
ATOM 693 C CA . LEU A 1 86 ? 3.017 -7.785 -15.688 1.00 94.06 86 LEU A CA 1
ATOM 694 C C . LEU A 1 86 ? 3.355 -7.462 -14.225 1.00 94.06 86 LEU A C 1
ATOM 696 O O . LEU A 1 86 ? 3.595 -8.365 -13.429 1.00 94.06 86 LEU A O 1
ATOM 700 N N . LEU A 1 87 ? 3.310 -6.184 -13.833 1.00 94.50 87 LEU A N 1
ATOM 701 C CA . LEU A 1 87 ? 3.558 -5.777 -12.445 1.00 94.50 87 LEU A CA 1
ATOM 702 C C . LEU A 1 87 ? 2.546 -6.397 -11.465 1.00 94.50 87 LEU A C 1
ATOM 704 O O . LEU A 1 87 ? 2.936 -6.828 -10.383 1.00 94.50 87 LEU A O 1
ATOM 708 N N . GLN A 1 88 ? 1.266 -6.484 -11.843 1.00 94.81 88 GLN A N 1
ATOM 709 C CA . GLN A 1 88 ? 0.226 -7.135 -11.033 1.00 94.81 88 GLN A CA 1
ATOM 710 C C . GLN A 1 88 ? 0.432 -8.651 -10.917 1.00 94.81 88 GLN A C 1
ATOM 712 O O . GLN A 1 88 ? 0.202 -9.232 -9.856 1.00 94.81 88 GLN A O 1
ATOM 717 N N . GLU A 1 89 ? 0.866 -9.304 -11.994 1.00 94.25 89 GLU A N 1
ATOM 718 C CA . GLU A 1 89 ? 1.180 -10.734 -11.995 1.00 94.25 89 GLU A CA 1
ATOM 719 C C . GLU A 1 89 ? 2.381 -11.040 -11.096 1.00 94.25 89 GLU A C 1
ATOM 721 O O . GLU A 1 89 ? 2.343 -12.013 -10.348 1.00 94.25 89 GLU A O 1
ATOM 726 N N . ILE A 1 90 ? 3.411 -10.187 -11.105 1.00 95.75 90 ILE A N 1
ATOM 727 C CA . ILE A 1 90 ? 4.569 -10.315 -10.211 1.00 95.75 90 ILE A CA 1
ATOM 728 C C . ILE A 1 90 ? 4.165 -10.126 -8.743 1.00 95.75 90 ILE A C 1
ATOM 730 O O . ILE A 1 90 ? 4.576 -10.927 -7.904 1.00 95.75 90 ILE A O 1
ATOM 734 N N . ASP A 1 91 ? 3.356 -9.109 -8.433 1.00 94.12 91 ASP A N 1
ATOM 735 C CA . ASP A 1 91 ? 2.910 -8.795 -7.064 1.00 94.12 91 ASP A CA 1
ATOM 736 C C . ASP A 1 91 ? 2.030 -9.902 -6.459 1.00 94.12 91 ASP A C 1
ATOM 738 O O . ASP A 1 91 ? 2.166 -10.262 -5.292 1.00 94.12 91 ASP A O 1
ATOM 742 N N . SER A 1 92 ? 1.166 -10.505 -7.279 1.00 94.06 92 SER A N 1
ATOM 743 C CA . SER A 1 92 ? 0.270 -11.592 -6.860 1.00 94.06 92 SER A CA 1
ATOM 744 C C . SER A 1 92 ? 0.883 -12.995 -6.968 1.00 94.06 92 SER A C 1
ATOM 746 O O . SER A 1 92 ? 0.238 -13.986 -6.605 1.00 94.06 92 SER A O 1
ATOM 748 N N . ALA A 1 93 ? 2.119 -13.119 -7.461 1.00 95.56 93 ALA A N 1
ATOM 749 C CA . ALA A 1 93 ? 2.741 -14.411 -7.700 1.00 95.56 93 ALA A CA 1
ATOM 750 C C . ALA A 1 93 ? 3.038 -15.168 -6.401 1.00 95.56 93 ALA A C 1
ATOM 752 O O . ALA A 1 93 ? 3.703 -14.678 -5.491 1.00 95.56 93 ALA A O 1
ATOM 753 N N . GLN A 1 94 ? 2.683 -16.454 -6.383 1.00 93.38 94 GLN A N 1
ATOM 754 C CA . GLN A 1 94 ? 3.018 -17.351 -5.273 1.00 93.38 94 GLN A CA 1
ATOM 755 C C . GLN A 1 94 ? 4.537 -17.508 -5.066 1.00 93.38 94 GLN A C 1
ATOM 757 O O . GLN A 1 94 ? 4.994 -17.780 -3.959 1.00 93.38 94 GLN A O 1
ATOM 762 N N . ASN A 1 95 ? 5.330 -17.345 -6.131 1.00 94.56 95 ASN A N 1
ATOM 763 C CA . ASN A 1 95 ? 6.789 -17.330 -6.069 1.0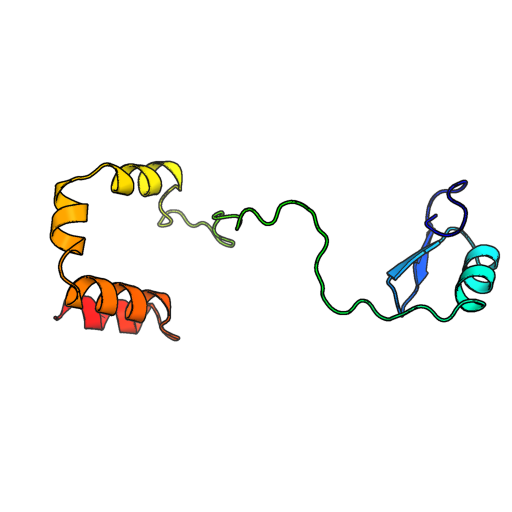0 94.56 95 ASN A CA 1
ATOM 764 C C . ASN A 1 95 ? 7.325 -16.040 -6.699 1.00 94.56 95 ASN A C 1
ATOM 766 O O . ASN A 1 95 ? 7.594 -15.995 -7.903 1.00 94.56 95 ASN A O 1
ATOM 770 N N . GLY A 1 96 ? 7.511 -15.016 -5.863 1.00 90.00 96 GLY A N 1
ATOM 771 C CA . GLY A 1 96 ? 7.994 -13.702 -6.292 1.00 90.00 96 GLY A CA 1
ATOM 772 C C . GLY A 1 96 ? 9.353 -13.755 -6.994 1.00 90.00 96 GLY A C 1
ATOM 773 O O . GLY A 1 96 ? 9.527 -13.127 -8.032 1.00 90.00 96 GLY A O 1
ATOM 774 N N . MET A 1 97 ? 10.301 -14.573 -6.519 1.00 91.25 97 MET A N 1
ATOM 775 C CA . MET A 1 97 ? 11.635 -14.651 -7.135 1.00 91.25 97 MET A CA 1
ATOM 776 C C . MET A 1 97 ? 11.587 -15.204 -8.564 1.00 91.25 97 MET A C 1
ATOM 778 O O . MET A 1 97 ? 12.283 -14.709 -9.453 1.00 91.25 97 MET A O 1
ATOM 782 N N . LYS A 1 98 ? 10.761 -16.229 -8.802 1.00 94.38 98 LYS A N 1
ATOM 783 C CA . LYS A 1 98 ? 10.550 -16.766 -10.150 1.00 94.38 98 LYS A CA 1
ATOM 784 C C . LYS A 1 98 ? 9.816 -15.754 -11.029 1.00 94.38 98 LYS A C 1
ATOM 786 O O . LYS A 1 98 ? 10.215 -15.579 -12.175 1.00 94.38 98 LYS A O 1
ATOM 791 N N . ALA A 1 99 ? 8.781 -15.101 -10.502 1.00 94.50 99 ALA A N 1
ATOM 792 C CA . ALA A 1 99 ? 7.977 -14.141 -11.252 1.00 94.50 99 ALA A CA 1
ATOM 793 C C . ALA A 1 99 ? 8.794 -12.921 -11.692 1.00 94.50 99 ALA A C 1
ATOM 795 O O . ALA A 1 99 ? 8.790 -12.591 -12.873 1.00 94.50 99 ALA A O 1
ATOM 796 N N . VAL A 1 100 ? 9.583 -12.331 -10.786 1.00 93.94 100 VAL A N 1
ATOM 797 C CA . VAL A 1 100 ? 10.506 -11.234 -11.116 1.00 93.94 100 VAL A CA 1
ATOM 798 C C . VAL A 1 100 ? 11.489 -11.666 -12.202 1.00 93.94 100 VAL A C 1
ATOM 800 O O . VAL A 1 100 ? 11.656 -10.954 -13.185 1.00 93.94 100 VAL A O 1
ATOM 803 N N . ARG A 1 101 ? 12.102 -12.855 -12.082 1.00 94.88 101 ARG A N 1
ATOM 804 C CA . ARG A 1 101 ? 13.037 -13.353 -13.104 1.00 94.88 101 ARG A CA 1
ATOM 805 C C . ARG A 1 101 ? 12.386 -13.449 -14.485 1.00 94.88 101 ARG A C 1
ATOM 807 O O . ARG A 1 101 ? 13.029 -13.086 -15.459 1.00 94.88 101 ARG A O 1
ATOM 814 N N . VAL A 1 102 ? 11.160 -13.966 -14.562 1.00 92.75 102 VAL A N 1
ATOM 815 C CA . VAL A 1 102 ? 10.430 -14.102 -15.832 1.00 92.75 102 VAL A CA 1
ATOM 816 C C . VAL A 1 102 ? 10.072 -12.731 -16.398 1.00 92.75 102 VAL A C 1
ATOM 818 O O . VAL A 1 102 ? 10.372 -12.479 -17.556 1.00 92.75 102 VAL A O 1
ATOM 821 N N . GLY A 1 103 ? 9.535 -11.823 -15.580 1.00 91.06 103 GLY A N 1
ATOM 822 C CA . GLY A 1 103 ? 9.162 -10.485 -16.044 1.00 91.06 103 GLY A CA 1
ATOM 823 C C . GLY A 1 103 ? 10.344 -9.621 -16.493 1.00 91.06 103 GLY A C 1
ATOM 824 O O . GLY A 1 103 ? 10.161 -8.692 -17.265 1.00 91.06 103 GLY A O 1
ATOM 825 N N . MET A 1 104 ? 11.569 -9.930 -16.055 1.00 91.94 104 MET A N 1
ATOM 826 C CA . MET A 1 104 ? 12.788 -9.272 -16.548 1.00 91.94 104 MET A CA 1
ATOM 827 C C . MET A 1 104 ? 13.258 -9.782 -17.924 1.00 91.94 104 MET A C 1
ATOM 829 O O . MET A 1 104 ? 14.231 -9.251 -18.456 1.00 91.94 104 MET A O 1
ATOM 833 N N . MET A 1 105 ? 12.633 -10.830 -18.472 1.00 87.56 105 MET A N 1
ATOM 834 C CA . MET A 1 105 ? 12.962 -11.415 -19.780 1.00 87.56 105 MET A CA 1
ATOM 835 C C . MET A 1 105 ? 11.976 -11.016 -20.889 1.00 87.56 105 MET A C 1
ATOM 837 O O . MET A 1 105 ? 12.213 -11.377 -22.042 1.00 87.56 105 MET A O 1
ATOM 841 N N . GLU A 1 106 ? 10.883 -10.334 -20.539 1.00 68.56 106 GLU A N 1
ATOM 842 C CA . GLU A 1 106 ? 9.856 -9.844 -21.472 1.00 68.56 106 GLU A CA 1
ATOM 843 C C . GLU A 1 106 ? 10.216 -8.509 -22.135 1.00 68.56 106 GLU A C 1
ATOM 845 O O . GLU A 1 106 ? 10.911 -7.679 -21.502 1.00 68.56 106 GLU A O 1
#

Organism: Aedes albopictus (NCBI:txid7160)

Sequence (106 aa):
CGVCD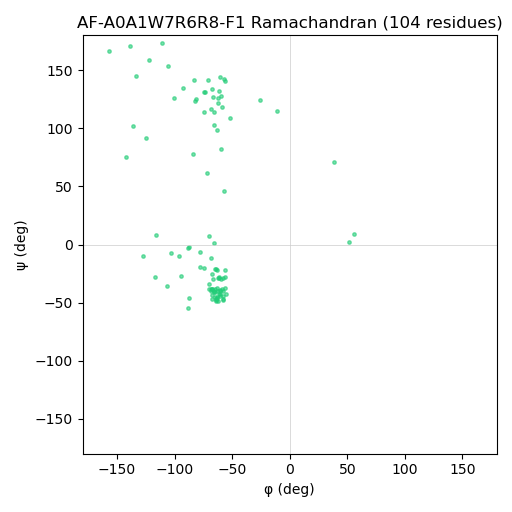INEKKYKCKTCEIPYCSLQCYKKHQETPCEPISDQLTSDHHKPSKEPLFATVDTVDLEKLEQLRHSESLKDLLYNPHLRKLLQEIDSAQNGMKAVRVGMME